Protein AF-A0A9Q3CDI3-F1 (afdb_monomer_lite)

Structure (mmCIF, N/CA/C/O backbone):
data_AF-A0A9Q3CDI3-F1
#
_entry.id   AF-A0A9Q3CDI3-F1
#
loop_
_atom_site.group_PDB
_atom_site.id
_atom_site.type_symbol
_atom_site.label_atom_id
_atom_site.label_alt_id
_atom_site.label_comp_id
_atom_site.label_asym_id
_atom_site.label_entity_id
_atom_site.label_seq_id
_atom_site.pdbx_PDB_ins_code
_atom_site.Cartn_x
_atom_site.Cartn_y
_atom_site.Cartn_z
_atom_site.occupancy
_atom_site.B_iso_or_equiv
_atom_site.auth_seq_id
_atom_site.auth_comp_id
_atom_site.auth_asym_id
_atom_site.auth_atom_id
_atom_site.pdbx_PDB_model_num
ATOM 1 N N . MET A 1 1 ? 16.575 -26.801 -12.128 1.00 33.62 1 MET A N 1
ATOM 2 C CA . MET A 1 1 ? 17.361 -25.707 -12.734 1.00 33.62 1 MET A CA 1
ATOM 3 C C . MET A 1 1 ? 17.854 -24.825 -11.608 1.00 33.62 1 MET A C 1
ATOM 5 O O . MET A 1 1 ? 17.050 -24.418 -10.782 1.00 33.62 1 MET A O 1
ATOM 9 N N . ASN A 1 2 ? 19.170 -24.664 -11.519 1.00 38.31 2 ASN A N 1
ATOM 10 C CA . ASN A 1 2 ? 19.869 -23.911 -10.485 1.00 38.31 2 ASN A CA 1
ATOM 11 C C . ASN A 1 2 ? 19.682 -22.414 -10.786 1.00 38.31 2 ASN A C 1
ATOM 13 O O . ASN A 1 2 ? 20.211 -21.948 -11.790 1.00 38.31 2 ASN A O 1
ATOM 17 N N . ILE A 1 3 ? 18.865 -21.700 -10.008 1.00 46.34 3 ILE A N 1
ATOM 18 C CA . ILE A 1 3 ? 18.665 -20.255 -10.199 1.00 46.34 3 ILE A CA 1
ATOM 19 C C . ILE A 1 3 ? 19.784 -19.563 -9.420 1.00 46.34 3 ILE A C 1
ATOM 21 O O . ILE A 1 3 ? 19.857 -19.674 -8.196 1.00 46.34 3 ILE A O 1
ATOM 25 N N . GLY A 1 4 ? 20.718 -18.966 -10.160 1.00 39.72 4 GLY A N 1
ATOM 26 C CA . GLY A 1 4 ? 21.964 -18.409 -9.651 1.00 39.72 4 GLY A CA 1
ATOM 27 C C . GLY A 1 4 ? 21.739 -17.311 -8.614 1.00 39.72 4 GLY A C 1
ATOM 28 O O . GLY A 1 4 ? 20.938 -16.404 -8.798 1.00 39.72 4 GLY A O 1
ATOM 29 N N . HIS A 1 5 ? 22.490 -17.391 -7.520 1.00 48.25 5 HIS A N 1
ATOM 30 C CA . HIS A 1 5 ? 22.414 -16.507 -6.357 1.00 48.25 5 HIS A CA 1
ATOM 31 C C . HIS A 1 5 ? 22.925 -15.068 -6.599 1.00 48.25 5 HIS A C 1
ATOM 33 O O . HIS A 1 5 ? 22.948 -14.303 -5.653 1.00 48.25 5 HIS A O 1
ATOM 39 N N . ASN A 1 6 ? 23.340 -14.667 -7.808 1.00 53.66 6 ASN A N 1
ATOM 40 C CA . ASN A 1 6 ? 24.043 -13.388 -8.026 1.00 53.66 6 ASN A CA 1
ATOM 41 C C . ASN A 1 6 ? 23.855 -12.800 -9.441 1.00 53.66 6 ASN A C 1
ATOM 43 O O . ASN A 1 6 ? 24.803 -12.294 -10.040 1.00 53.66 6 ASN A O 1
ATOM 47 N N . GLU A 1 7 ? 22.652 -12.856 -10.012 1.00 48.78 7 GLU A N 1
ATOM 48 C CA . GLU A 1 7 ? 22.372 -12.062 -11.214 1.00 48.78 7 GLU A CA 1
ATOM 49 C C . GLU A 1 7 ? 22.111 -10.607 -10.803 1.00 48.78 7 GLU A C 1
ATOM 51 O O . GLU A 1 7 ? 21.182 -10.320 -10.047 1.00 48.78 7 GLU A O 1
ATOM 56 N N . ILE A 1 8 ? 22.955 -9.682 -11.273 1.00 52.41 8 ILE A N 1
ATOM 57 C CA . ILE A 1 8 ? 22.696 -8.243 -11.168 1.00 52.41 8 ILE A CA 1
ATOM 58 C C . ILE A 1 8 ? 21.506 -7.963 -12.083 1.00 52.41 8 ILE A C 1
ATOM 60 O O . ILE A 1 8 ? 21.660 -7.740 -13.282 1.00 52.41 8 ILE A O 1
ATOM 64 N N . VAL A 1 9 ? 20.300 -8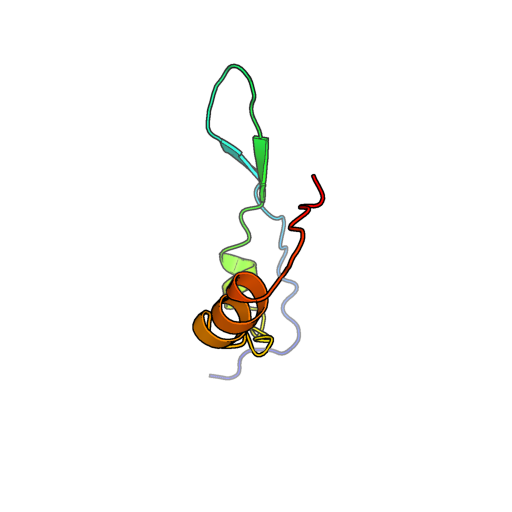.024 -11.525 1.00 53.16 9 VAL A N 1
ATOM 65 C CA . VAL A 1 9 ? 19.114 -7.525 -12.210 1.00 53.16 9 VAL A CA 1
ATOM 66 C C . VAL A 1 9 ? 19.259 -6.009 -12.232 1.00 53.16 9 VAL A C 1
ATOM 68 O O . VAL A 1 9 ? 19.073 -5.360 -11.198 1.00 53.16 9 VAL A O 1
ATOM 71 N N . GLU A 1 10 ? 19.603 -5.437 -13.391 1.00 53.59 10 GLU A N 1
ATOM 72 C CA . GLU A 1 10 ? 19.411 -4.008 -13.656 1.00 53.59 10 GLU A CA 1
ATOM 73 C C . GLU A 1 10 ? 17.914 -3.710 -13.546 1.00 53.59 10 GLU A C 1
ATOM 75 O O . GLU A 1 10 ? 17.162 -3.678 -14.518 1.00 53.59 10 GLU A O 1
ATOM 80 N N . THR A 1 11 ? 17.454 -3.531 -12.312 1.00 56.00 11 THR A N 1
ATOM 81 C CA . THR A 1 11 ? 16.068 -3.207 -12.005 1.00 56.00 11 THR A CA 1
ATOM 82 C C . THR A 1 11 ? 15.921 -1.702 -12.164 1.00 56.00 11 THR A C 1
ATOM 84 O O . THR A 1 11 ? 15.596 -0.989 -11.214 1.00 56.00 11 THR A O 1
ATOM 87 N N . THR A 1 12 ? 16.210 -1.182 -13.361 1.00 55.12 12 THR A N 1
ATOM 88 C CA . THR A 1 12 ? 15.772 0.169 -13.707 1.00 55.12 12 THR A CA 1
ATOM 89 C C . THR A 1 12 ? 14.259 0.093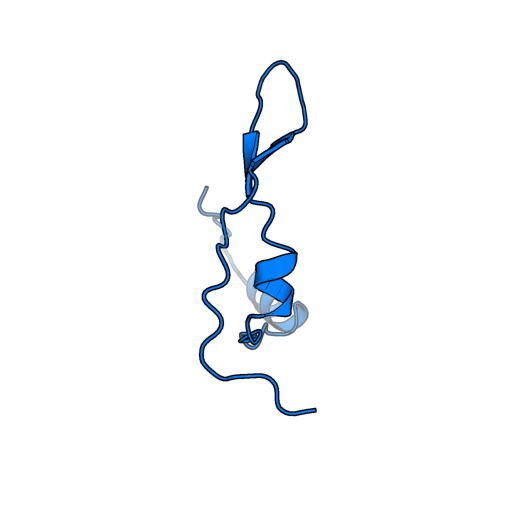 -13.723 1.00 55.12 12 THR A C 1
ATOM 91 O O . THR A 1 12 ? 13.666 -0.425 -14.664 1.00 55.12 12 THR A O 1
ATOM 94 N N . THR A 1 13 ? 13.644 0.491 -12.610 1.00 62.34 13 THR A N 1
ATOM 95 C CA . THR A 1 13 ? 12.201 0.381 -12.424 1.00 62.34 13 THR A CA 1
ATOM 96 C C . THR A 1 13 ? 11.568 1.330 -13.437 1.00 62.34 13 THR A C 1
ATOM 98 O O . THR A 1 13 ? 11.759 2.543 -13.303 1.00 62.34 13 THR A O 1
ATOM 101 N N . PRO A 1 14 ? 10.869 0.832 -14.473 1.00 65.38 14 PRO A N 1
ATOM 102 C CA . PRO A 1 14 ? 10.251 1.732 -15.422 1.00 65.38 14 PRO A CA 1
ATOM 103 C C . PRO A 1 14 ? 9.192 2.556 -14.689 1.00 65.38 14 PRO A C 1
ATOM 105 O O . PRO A 1 14 ? 8.422 2.035 -13.880 1.00 65.38 14 PRO A O 1
ATOM 108 N N . ILE A 1 15 ? 9.166 3.858 -14.953 1.00 66.44 15 ILE A N 1
ATOM 109 C CA . ILE A 1 15 ? 8.121 4.742 -14.451 1.00 66.44 15 ILE A CA 1
ATOM 110 C C . ILE A 1 15 ? 6.962 4.716 -15.449 1.00 66.44 15 ILE A C 1
ATOM 112 O O . ILE A 1 15 ? 7.120 5.088 -16.609 1.00 66.44 15 ILE A O 1
ATOM 116 N N . LEU A 1 16 ? 5.785 4.318 -14.981 1.00 67.38 16 LEU A N 1
ATOM 117 C CA . LEU A 1 16 ? 4.510 4.550 -15.647 1.00 67.38 16 LEU A CA 1
ATOM 118 C C . LEU A 1 16 ? 3.934 5.882 -15.161 1.00 67.38 16 LEU A C 1
ATOM 120 O O . LEU A 1 16 ? 3.756 6.101 -13.966 1.00 67.38 16 LEU A O 1
ATOM 124 N N . ILE A 1 17 ? 3.599 6.773 -16.088 1.00 66.56 17 ILE A N 1
ATOM 125 C CA . ILE A 1 17 ? 2.821 7.979 -15.792 1.00 66.56 17 ILE A CA 1
ATOM 126 C C . ILE A 1 17 ? 1.365 7.667 -16.152 1.00 66.56 17 ILE A C 1
ATOM 128 O O . ILE A 1 17 ? 1.072 7.369 -17.306 1.00 66.56 17 ILE A O 1
ATOM 132 N N . THR A 1 18 ? 0.448 7.704 -15.182 1.00 67.38 18 THR A N 1
ATOM 133 C CA . THR A 1 18 ? -1.013 7.588 -15.423 1.00 67.38 18 THR A CA 1
ATOM 134 C C . THR A 1 18 ? -1.746 8.560 -14.474 1.00 67.38 18 THR A C 1
ATOM 136 O O . THR A 1 18 ? -1.130 9.045 -13.530 1.00 67.38 18 THR A O 1
ATOM 139 N N . TRP A 1 19 ? -3.011 8.982 -14.596 1.00 58.84 19 TRP A N 1
ATOM 140 C CA . TRP A 1 19 ? -4.179 8.595 -15.409 1.00 58.84 19 TRP A CA 1
ATOM 141 C C . TRP A 1 19 ? -5.006 9.849 -15.833 1.00 58.84 19 TRP A C 1
ATOM 143 O O . TRP A 1 19 ? -6.151 9.753 -16.256 1.00 58.84 19 TRP A O 1
ATOM 153 N N . ASN A 1 20 ? -4.465 11.066 -15.741 1.00 60.22 20 ASN A N 1
ATOM 154 C CA . ASN A 1 20 ? -5.063 12.246 -16.377 1.00 60.22 20 ASN A CA 1
ATOM 155 C C . ASN A 1 20 ? -3.962 13.200 -16.863 1.00 60.22 20 ASN A C 1
ATOM 157 O O . ASN A 1 20 ? -2.896 13.294 -16.259 1.00 60.22 20 ASN A O 1
ATOM 161 N N . GLU A 1 21 ? -4.210 13.901 -17.969 1.00 66.12 21 GLU A N 1
ATOM 162 C CA . GLU A 1 21 ? -3.246 14.867 -18.526 1.00 66.12 21 GLU A CA 1
ATOM 163 C C . GLU A 1 21 ? -3.101 16.112 -17.638 1.00 66.12 21 GLU A C 1
ATOM 165 O O . GLU A 1 21 ? -2.084 16.795 -17.673 1.00 66.12 21 GLU A O 1
ATOM 170 N N . VAL A 1 22 ? -4.113 16.382 -16.806 1.00 75.31 22 VAL A N 1
ATOM 171 C CA . VAL A 1 22 ? -4.167 17.554 -15.924 1.00 75.31 22 VAL A CA 1
ATOM 172 C C . VAL A 1 22 ? -3.330 17.363 -14.651 1.00 75.31 22 VAL A C 1
ATOM 174 O O . VAL A 1 22 ? -2.785 18.334 -14.142 1.00 75.31 22 VAL A O 1
ATOM 177 N N . ASN A 1 23 ? -3.215 16.138 -14.122 1.00 70.56 23 ASN A N 1
ATOM 178 C CA . ASN A 1 23 ? -2.498 15.822 -12.877 1.00 70.56 23 ASN A CA 1
ATOM 179 C C . ASN A 1 23 ? -1.783 14.455 -12.962 1.00 70.56 23 ASN A C 1
ATOM 181 O O . ASN A 1 23 ? -2.157 13.506 -12.254 1.00 70.56 23 ASN A O 1
ATOM 185 N N . PRO A 1 24 ? -0.751 14.332 -13.813 1.00 75.00 24 PRO A N 1
ATOM 186 C CA . PRO A 1 24 ? -0.019 13.084 -13.966 1.00 75.00 24 PRO A CA 1
ATOM 187 C C . PRO A 1 24 ? 0.585 12.632 -12.631 1.00 75.00 24 PRO A C 1
ATOM 189 O O . PRO A 1 24 ? 1.178 13.425 -11.897 1.00 75.00 24 PRO A O 1
ATOM 192 N N . ARG A 1 25 ? 0.457 11.339 -12.317 1.00 78.50 25 ARG A N 1
ATOM 193 C CA . ARG A 1 25 ? 1.101 10.716 -11.155 1.00 78.50 25 ARG A CA 1
ATOM 194 C C . ARG A 1 25 ? 2.136 9.705 -11.617 1.00 78.50 25 ARG A C 1
ATOM 196 O O . ARG A 1 25 ? 1.921 8.953 -12.567 1.00 78.50 25 ARG A O 1
ATOM 203 N N . LEU A 1 26 ? 3.260 9.701 -10.913 1.00 81.06 26 LEU A N 1
ATOM 204 C CA . LEU A 1 26 ? 4.348 8.760 -11.112 1.00 81.06 26 LEU A CA 1
ATOM 205 C C . LEU A 1 26 ? 4.006 7.436 -10.419 1.00 81.06 26 LEU A C 1
ATOM 207 O O . LEU A 1 26 ? 3.838 7.397 -9.201 1.00 81.06 26 LEU A O 1
ATOM 211 N N . TYR A 1 27 ? 3.917 6.359 -11.193 1.00 81.44 27 TYR A N 1
ATOM 212 C CA . TYR A 1 27 ? 3.721 4.995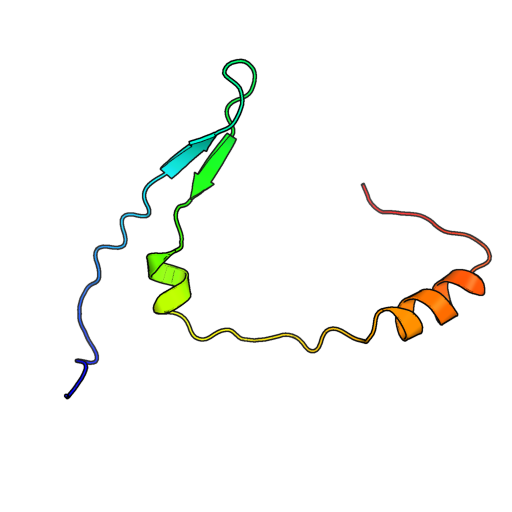 -10.712 1.00 81.44 27 TYR A CA 1
ATOM 213 C C . TYR A 1 27 ? 4.929 4.149 -11.113 1.00 81.44 27 TYR A C 1
ATOM 215 O O . TYR A 1 27 ? 5.219 3.994 -12.294 1.00 81.44 27 TYR A O 1
ATOM 223 N N . GLY A 1 28 ? 5.652 3.585 -10.146 1.00 82.69 28 GLY A N 1
ATOM 224 C CA . GLY A 1 28 ? 6.723 2.636 -10.457 1.00 82.69 28 GLY A CA 1
ATOM 225 C C . GLY A 1 28 ? 6.153 1.295 -10.925 1.00 82.69 28 GLY A C 1
ATOM 226 O O . GLY A 1 28 ? 5.262 0.737 -10.279 1.00 82.69 28 GLY A O 1
ATOM 227 N N . ASP A 1 29 ? 6.661 0.760 -12.033 1.00 82.88 29 ASP A N 1
ATOM 228 C CA . ASP A 1 29 ? 6.338 -0.592 -12.483 1.00 82.88 29 ASP A CA 1
ATOM 229 C C . ASP A 1 29 ? 7.152 -1.631 -11.702 1.00 82.88 29 ASP A C 1
ATOM 231 O O . ASP A 1 29 ? 8.223 -2.079 -12.112 1.00 82.88 29 ASP A O 1
ATOM 235 N N . PHE A 1 30 ? 6.623 -2.030 -10.549 1.00 85.38 30 PHE A N 1
ATOM 236 C CA . PHE A 1 30 ? 7.255 -3.015 -9.674 1.00 85.38 30 PHE A CA 1
ATOM 237 C C . PHE A 1 30 ? 6.832 -4.461 -9.973 1.00 85.38 30 PHE A C 1
ATOM 239 O O . PHE A 1 30 ? 7.068 -5.340 -9.151 1.00 85.38 30 PHE A O 1
ATOM 246 N N . ARG A 1 31 ? 6.210 -4.765 -11.125 1.00 84.69 31 ARG A N 1
ATOM 247 C CA . ARG A 1 31 ? 5.698 -6.125 -11.412 1.00 84.69 31 ARG A CA 1
ATOM 248 C C . ARG A 1 31 ? 6.800 -7.187 -11.405 1.00 84.69 31 ARG A C 1
ATOM 250 O O . ARG A 1 31 ? 6.622 -8.244 -10.806 1.00 84.69 31 ARG A O 1
ATOM 257 N N . ALA A 1 32 ? 7.943 -6.892 -12.024 1.00 83.25 32 ALA A N 1
ATOM 258 C CA . ALA A 1 32 ? 9.101 -7.786 -12.012 1.00 83.25 32 ALA A CA 1
ATOM 259 C C . ALA A 1 32 ? 9.670 -7.951 -10.591 1.00 83.25 32 ALA A C 1
ATOM 261 O O . ALA A 1 32 ? 9.912 -9.073 -10.146 1.00 83.25 32 ALA A O 1
ATOM 262 N N . LEU A 1 33 ? 9.792 -6.845 -9.850 1.00 83.25 33 LEU A N 1
ATOM 263 C CA . LEU A 1 33 ? 10.279 -6.850 -8.470 1.00 83.25 33 LEU A CA 1
ATOM 264 C C . LEU A 1 33 ? 9.354 -7.646 -7.533 1.00 83.25 33 LEU A C 1
ATOM 266 O O . LEU A 1 33 ? 9.825 -8.411 -6.695 1.00 83.25 33 LEU A O 1
ATOM 270 N N . ASN A 1 34 ? 8.039 -7.523 -7.700 1.00 85.31 34 ASN A N 1
ATOM 271 C CA . ASN A 1 34 ? 7.043 -8.239 -6.902 1.00 85.31 34 ASN A CA 1
ATOM 272 C C . ASN A 1 34 ? 7.072 -9.758 -7.143 1.00 85.31 34 ASN A C 1
ATOM 274 O O . ASN A 1 34 ? 6.710 -10.513 -6.247 1.00 85.31 34 ASN A O 1
ATOM 278 N N . ASN A 1 35 ? 7.507 -10.210 -8.325 1.00 85.25 35 ASN A N 1
ATOM 279 C CA . ASN A 1 35 ? 7.683 -11.637 -8.620 1.00 85.25 35 ASN A CA 1
ATOM 280 C C . ASN A 1 35 ? 8.991 -12.197 -8.041 1.00 85.25 35 ASN A C 1
ATOM 282 O O . ASN A 1 35 ? 9.056 -13.376 -7.703 1.00 85.25 35 ASN A O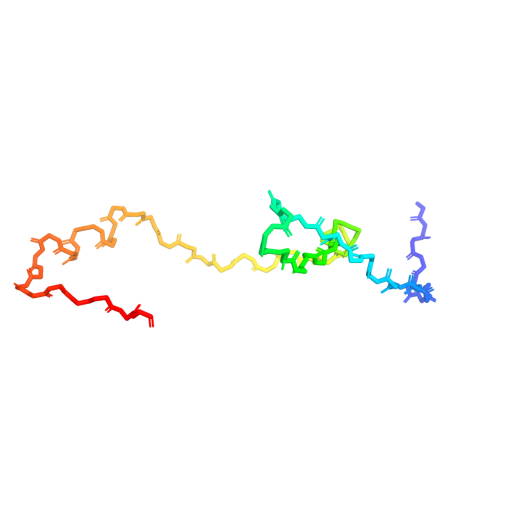 1
ATOM 286 N N . TYR A 1 36 ? 10.031 -11.364 -7.945 1.00 83.25 36 TYR A N 1
ATOM 287 C CA . TYR A 1 36 ? 11.320 -11.743 -7.363 1.00 83.25 36 TYR A CA 1
ATOM 288 C C . TYR A 1 36 ? 11.301 -11.731 -5.827 1.00 83.25 36 TYR A C 1
ATOM 290 O O . TYR A 1 36 ? 11.925 -12.569 -5.176 1.00 83.25 36 TYR A O 1
ATOM 298 N N . THR A 1 37 ? 10.589 -10.777 -5.228 1.00 84.88 37 THR A N 1
ATOM 299 C CA . THR A 1 37 ? 10.550 -10.603 -3.773 1.00 84.88 37 THR A CA 1
ATOM 300 C C . THR A 1 37 ? 9.587 -11.583 -3.105 1.00 84.88 37 THR A C 1
ATOM 302 O O . THR A 1 37 ? 8.505 -11.891 -3.602 1.00 84.88 37 THR A O 1
ATOM 305 N N . LYS A 1 38 ? 9.970 -12.085 -1.927 1.00 84.38 38 LYS A N 1
ATOM 306 C CA . LYS A 1 38 ? 9.089 -12.925 -1.112 1.00 84.38 38 LYS A CA 1
ATOM 307 C C . LYS A 1 38 ? 8.105 -12.033 -0.361 1.00 84.38 38 LYS A C 1
ATOM 309 O O . LYS A 1 38 ? 8.519 -11.213 0.452 1.00 84.38 38 LYS A O 1
ATOM 314 N N . ALA A 1 39 ? 6.810 -12.231 -0.598 1.00 83.38 39 ALA A N 1
ATOM 315 C CA . ALA A 1 39 ? 5.770 -11.514 0.128 1.00 83.38 39 ALA A CA 1
ATOM 316 C C . ALA A 1 39 ? 5.813 -11.857 1.626 1.00 83.38 39 ALA A C 1
ATOM 318 O O . ALA A 1 39 ? 5.538 -12.996 2.015 1.00 83.38 39 ALA A O 1
ATOM 319 N N . ASP A 1 40 ? 6.111 -10.862 2.457 1.00 82.44 40 ASP A N 1
ATOM 320 C CA . ASP A 1 40 ? 5.915 -10.933 3.902 1.00 82.44 40 ASP A CA 1
ATOM 321 C C . ASP A 1 40 ? 4.500 -10.445 4.231 1.00 82.44 40 ASP A C 1
ATOM 323 O O . ASP A 1 40 ? 4.205 -9.248 4.256 1.00 82.44 40 ASP A O 1
ATOM 327 N N . ARG A 1 41 ? 3.570 -11.394 4.363 1.00 81.25 41 ARG A N 1
ATOM 328 C CA . ARG A 1 41 ? 2.166 -11.076 4.624 1.00 81.25 41 ARG A CA 1
ATOM 329 C C . ARG A 1 41 ? 1.990 -10.799 6.108 1.00 81.25 41 ARG A C 1
ATOM 331 O O . ARG A 1 41 ? 1.916 -11.729 6.909 1.00 81.25 41 ARG A O 1
ATOM 338 N N . TYR A 1 42 ? 1.820 -9.527 6.451 1.00 80.75 42 TYR A N 1
ATOM 339 C CA . TYR A 1 42 ? 1.306 -9.157 7.762 1.00 80.75 42 TYR A CA 1
ATOM 340 C C . TYR A 1 42 ? -0.053 -9.830 7.991 1.00 80.75 42 TYR A C 1
ATOM 342 O O . TYR A 1 42 ? -0.910 -9.836 7.102 1.00 80.75 42 TYR A O 1
ATOM 350 N N . LEU A 1 43 ? -0.262 -10.396 9.181 1.00 82.81 43 LEU A N 1
ATOM 351 C CA . LEU A 1 43 ? -1.530 -11.021 9.543 1.00 82.81 43 LEU A CA 1
ATOM 352 C C . LEU A 1 43 ? -2.616 -9.947 9.620 1.00 82.81 43 LEU A C 1
ATOM 354 O O . LEU A 1 43 ? -2.800 -9.302 10.649 1.00 82.81 43 LEU A O 1
ATOM 358 N N . THR A 1 44 ? -3.342 -9.739 8.523 1.00 79.81 44 THR A N 1
ATOM 359 C CA . THR A 1 44 ? -4.483 -8.828 8.522 1.00 79.81 44 THR A CA 1
ATOM 360 C C . THR A 1 44 ? -5.614 -9.470 9.330 1.00 79.81 44 THR A C 1
ATOM 362 O O . THR A 1 44 ? -6.106 -10.536 8.944 1.00 79.81 44 THR A O 1
ATOM 365 N N . PRO A 1 45 ? -6.038 -8.875 10.460 1.00 79.38 45 PRO A N 1
ATOM 366 C CA . PRO A 1 45 ? -7.162 -9.399 11.222 1.00 79.38 45 PRO A CA 1
ATOM 367 C C . PRO A 1 45 ? -8.431 -9.371 10.364 1.00 79.38 45 PRO A C 1
ATOM 369 O O . PRO A 1 45 ? -8.604 -8.498 9.512 1.00 79.38 45 PRO A O 1
ATOM 372 N N . ARG A 1 46 ? -9.342 -10.330 10.584 1.00 83.25 46 ARG A N 1
ATOM 373 C CA . ARG A 1 46 ? -10.628 -10.346 9.870 1.00 83.25 46 ARG A CA 1
ATOM 374 C C . ARG A 1 46 ? -11.362 -9.034 10.123 1.00 83.25 46 ARG A C 1
ATOM 376 O O . ARG A 1 46 ? -11.462 -8.604 11.271 1.00 83.25 46 ARG A O 1
ATOM 383 N N . ILE A 1 47 ? -11.936 -8.465 9.066 1.00 86.94 47 ILE A N 1
ATOM 384 C CA . ILE A 1 47 ? -12.607 -7.161 9.111 1.00 86.94 47 ILE A CA 1
ATOM 385 C C . ILE A 1 47 ? -13.667 -7.069 10.219 1.00 86.94 47 ILE A C 1
ATOM 387 O O . ILE A 1 47 ? -13.761 -6.042 10.882 1.00 86.94 47 ILE A O 1
ATOM 391 N N . ASN A 1 48 ? -14.375 -8.169 10.501 1.00 86.44 48 ASN A N 1
ATOM 392 C CA . ASN A 1 48 ? -15.387 -8.242 11.558 1.00 86.44 48 ASN A CA 1
ATOM 393 C C . ASN A 1 48 ? -14.825 -7.900 12.949 1.00 86.44 48 ASN A C 1
ATOM 395 O O . ASN A 1 48 ? -15.490 -7.208 13.705 1.00 86.44 48 ASN A O 1
ATOM 399 N N . HIS A 1 49 ? -13.585 -8.293 13.276 1.00 83.44 49 HIS A N 1
ATOM 400 C CA . HIS A 1 49 ? -12.980 -7.952 14.572 1.00 83.44 49 HIS A CA 1
ATOM 401 C C . HIS A 1 49 ? -12.746 -6.447 14.729 1.00 83.44 49 HIS A C 1
ATOM 403 O O . HIS A 1 49 ? -12.900 -5.903 15.823 1.00 83.44 49 HIS A O 1
ATOM 409 N N . SER A 1 50 ? -12.366 -5.777 13.641 1.00 86.19 50 SER A N 1
ATOM 410 C CA . SER A 1 50 ? -12.217 -4.323 13.623 1.00 86.19 50 SER A CA 1
ATOM 411 C C . SER A 1 50 ? -13.584 -3.637 13.685 1.00 86.19 50 SER A C 1
ATOM 413 O O . SER A 1 50 ? -13.749 -2.676 14.434 1.00 86.19 50 SER A O 1
ATOM 415 N N . LEU A 1 51 ? -14.581 -4.165 12.966 1.00 88.44 51 LEU A N 1
ATOM 416 C CA . LEU A 1 51 ? -15.949 -3.638 12.939 1.00 88.44 51 LEU A CA 1
ATOM 417 C C . LEU A 1 51 ? -16.648 -3.743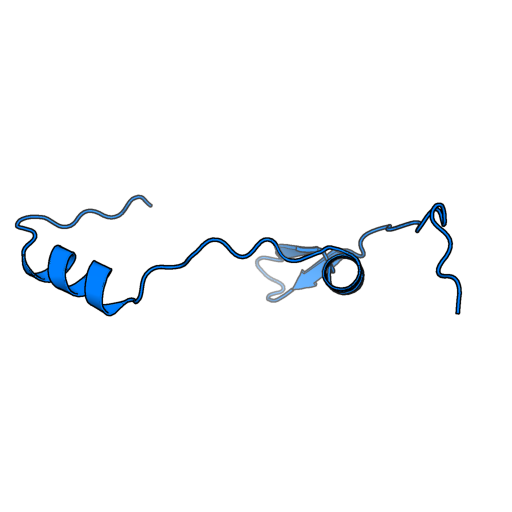 14.302 1.00 88.44 51 LEU A C 1
ATOM 419 O O . LEU A 1 51 ? -17.237 -2.769 14.755 1.00 88.44 51 LEU A O 1
ATOM 423 N N . ASP A 1 52 ? -16.519 -4.875 14.996 1.00 89.62 52 ASP A N 1
ATOM 424 C CA . ASP A 1 52 ? -17.096 -5.097 16.332 1.00 89.62 52 ASP A CA 1
ATOM 425 C C . ASP A 1 52 ? -16.556 -4.123 17.388 1.00 89.62 52 ASP A C 1
ATOM 427 O O . ASP A 1 52 ? -17.211 -3.846 18.395 1.00 89.62 52 ASP A O 1
ATOM 431 N N . ARG A 1 53 ? -15.330 -3.632 17.185 1.00 84.44 53 ARG A N 1
ATOM 432 C CA . ARG A 1 53 ? -14.715 -2.610 18.037 1.00 84.44 53 ARG A CA 1
ATOM 433 C C . ARG A 1 53 ? -15.191 -1.213 17.654 1.00 84.44 53 ARG A C 1
ATOM 435 O O . ARG A 1 53 ? -15.503 -0.427 18.543 1.00 84.44 53 ARG A O 1
ATOM 442 N N . LEU A 1 54 ? -15.292 -0.930 16.355 1.00 89.12 54 LEU A N 1
ATOM 443 C CA . LEU A 1 54 ? -15.800 0.340 15.825 1.00 89.12 54 LEU A CA 1
ATOM 444 C C . LEU A 1 54 ? -17.261 0.594 16.215 1.00 89.12 54 LEU A C 1
ATOM 446 O O . LEU A 1 54 ? -17.591 1.705 16.608 1.00 89.12 54 LEU A O 1
ATOM 450 N N . THR A 1 55 ? -18.125 -0.423 16.178 1.00 89.94 55 THR A N 1
ATOM 451 C CA . THR A 1 55 ? -19.557 -0.283 16.523 1.00 89.94 55 THR A CA 1
ATOM 452 C C . THR A 1 55 ? -19.802 0.071 17.988 1.00 89.94 55 THR A C 1
ATOM 454 O O . THR A 1 55 ? -20.871 0.568 18.330 1.00 89.94 55 THR A O 1
ATOM 457 N N . LYS A 1 56 ? -18.817 -0.178 18.856 1.00 92.38 56 LYS A N 1
ATOM 458 C CA . LYS A 1 56 ? -18.865 0.143 20.288 1.00 92.38 56 LYS A CA 1
ATOM 459 C C . LYS A 1 56 ? -18.137 1.445 20.626 1.00 92.38 56 LYS A C 1
ATOM 461 O O . LYS A 1 56 ? -18.134 1.845 21.790 1.00 92.38 56 LYS A O 1
ATOM 466 N N . ALA A 1 57 ? -17.487 2.080 19.652 1.00 92.50 57 ALA A N 1
ATOM 467 C CA . ALA A 1 57 ? -16.765 3.322 19.871 1.00 92.50 57 ALA A CA 1
ATOM 468 C C . ALA A 1 57 ? -17.748 4.488 20.040 1.00 92.50 57 ALA A C 1
ATOM 470 O O . ALA A 1 57 ? -18.738 4.593 19.321 1.00 92.50 57 ALA A O 1
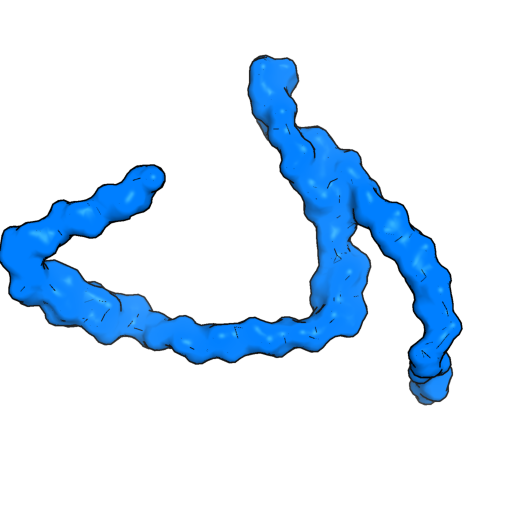ATOM 471 N N . LYS A 1 58 ? -17.460 5.372 20.999 1.00 93.75 58 LYS A N 1
ATOM 472 C CA . LYS A 1 58 ? -18.258 6.578 21.249 1.00 93.75 58 LYS A CA 1
ATOM 473 C C . LYS A 1 58 ? -17.991 7.666 20.206 1.00 93.75 58 LYS A C 1
ATOM 475 O O . LYS A 1 58 ? -18.923 8.317 19.757 1.00 93.75 58 LYS A O 1
ATOM 480 N N . ASP A 1 59 ? -16.727 7.812 19.821 1.00 92.69 59 ASP A N 1
ATOM 481 C CA . ASP A 1 59 ? -16.244 8.813 18.879 1.00 92.69 59 ASP A CA 1
ATOM 482 C C . ASP A 1 59 ? -15.334 8.123 17.854 1.00 92.69 59 ASP A C 1
ATOM 484 O O . ASP A 1 59 ? -14.516 7.272 18.215 1.00 92.69 59 ASP A O 1
ATOM 488 N N . ILE A 1 60 ? -15.481 8.474 16.574 1.00 91.56 60 ILE A N 1
ATOM 489 C CA . ILE A 1 60 ? -14.647 7.964 15.480 1.00 91.56 60 ILE A CA 1
ATOM 490 C C . ILE A 1 60 ? -13.964 9.157 14.825 1.00 91.56 60 ILE A C 1
ATOM 492 O O . ILE A 1 60 ? -14.624 10.050 14.297 1.00 91.56 60 ILE A O 1
ATOM 496 N N . THR A 1 61 ? -12.637 9.153 14.832 1.00 89.94 61 THR A N 1
ATOM 497 C CA . THR A 1 61 ? -11.817 10.120 14.105 1.00 89.94 61 THR A CA 1
ATOM 498 C C . THR A 1 61 ? -10.908 9.370 13.143 1.00 89.94 61 THR A C 1
ATOM 500 O O . THR A 1 61 ? -10.400 8.293 13.454 1.00 89.94 61 THR A O 1
ATOM 503 N N . ASN A 1 62 ? -10.739 9.918 11.942 1.00 89.25 62 ASN A N 1
ATOM 504 C CA . ASN A 1 62 ? -9.793 9.403 10.964 1.00 89.25 62 ASN A CA 1
ATOM 505 C C . ASN A 1 62 ? -8.639 10.395 10.830 1.00 89.25 62 ASN A C 1
ATOM 507 O O . ASN A 1 62 ? -8.848 11.607 10.891 1.00 89.25 62 ASN A O 1
ATOM 511 N N . MET A 1 63 ? -7.434 9.872 10.654 1.00 81.31 63 MET A N 1
ATOM 512 C CA . MET A 1 63 ? -6.269 10.682 10.343 1.00 81.31 63 MET A CA 1
ATOM 513 C C . MET A 1 63 ? -6.251 10.901 8.833 1.00 81.31 63 MET A C 1
ATOM 515 O O . MET A 1 63 ? -6.335 9.934 8.075 1.00 81.31 63 MET A O 1
ATOM 519 N N . HIS A 1 64 ? -6.222 12.168 8.423 1.00 56.38 64 HIS A N 1
ATOM 520 C CA . HIS A 1 64 ? -6.213 12.533 7.013 1.00 56.38 64 HIS A CA 1
ATOM 521 C C . HIS A 1 64 ? -4.799 12.526 6.431 1.00 56.38 64 HIS A C 1
ATOM 523 O O . HIS A 1 64 ? -3.862 12.901 7.171 1.00 56.38 64 HIS A O 1
#

Secondary structure (DSSP, 8-state):
----TT-------PEEEES-SSS-EEEE--HHHHHHS------PPPHHHHHHHHTT-S------

InterPro domains:
  IPR043128 Reverse transcriptase/Diguanylate cyclase domain [G3DSA:3.30.70.270] (42-61)
  IPR043502 DNA/RNA polymerase superfamily [SSF56672] (22-61)

Sequence (64 aa):
MNIGHNEIVETTTPILITWNEVNPRLYGDFRALNNYTKADRYLTPRINHSLDRLTKAKDITNMH

Organism: NCBI:txid1389203

Radius of gyration: 20.41 Å; chains: 1; bounding box: 44×43×40 Å

pLDDT: mean 74.44, std 15.5, range [33.62, 93.75]

Foldseek 3Di:
DDDDPDDPPPPPFDWDWDDDPVDTDTDTNCVVVVVVDDDPDDPDPDVVVVVVVVVPDPDDDDDD